Protein AF-A0A2W4Z6C9-F1 (afdb_monomer_lite)

pLDDT: mean 76.05, std 24.14, range [38.03, 98.81]

Secondary structure (DSSP, 8-state):
-------------------------------------TTSS-----S-----HHHHT--EEES-TT-SEEEEEEE-TT-HHHHHIIIIIHHHHIIIIITTTSEEEEEEE---S--

Organism: NCBI:txid349221

Foldseek 3Di:
DDDDDDDDDDPPPPDDDPDDDDPPPDDPDDDDDPPPPVVPPPPPPPDPDDDPPVVVPDWDKAADPPAPAEAEDEDAPPDPVVVCCVPPPVVVCCVVARVVRNYMYTYDYDHPDDD

Sequence (115 aa):
MFLKKSDGVPADVASVPSGTSFDEGTVPAQAPATEQDPATQPYEQSGPVTIDIEKAFSPRTIGNADAPIKIIEYASMTCGHCAHFHNDVLPALKEKYVDTGKVFIEFREFPLNDP

InterPro domains:
  IPR012336 Thioredoxin-like fold [PF13462] (59-114)
  IPR036249 Thioredoxin-like superfamil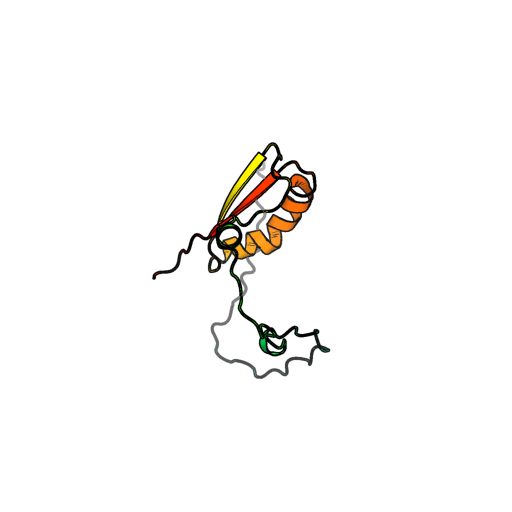y [SSF52833] (58-113)

Structure (mmCIF, N/CA/C/O backbone):
data_AF-A0A2W4Z6C9-F1
#
_entry.id   AF-A0A2W4Z6C9-F1
#
loop_
_atom_site.group_PDB
_atom_site.id
_atom_site.type_symbol
_atom_site.label_atom_id
_atom_site.label_alt_id
_atom_site.label_comp_id
_atom_site.label_asym_id
_atom_site.label_entity_id
_atom_site.label_seq_id
_atom_site.pdbx_PDB_ins_code
_atom_site.Cartn_x
_atom_site.Cartn_y
_atom_site.Cartn_z
_atom_site.occupancy
_atom_site.B_iso_or_equiv
_atom_site.auth_seq_id
_atom_site.auth_comp_id
_atom_site.auth_asym_id
_atom_site.auth_atom_id
_atom_site.pdbx_PDB_model_num
ATOM 1 N N . MET A 1 1 ? 26.337 -37.949 28.497 1.00 42.12 1 MET A N 1
ATOM 2 C CA . MET A 1 1 ? 25.671 -39.138 27.932 1.00 42.12 1 MET A CA 1
ATOM 3 C C . MET A 1 1 ? 24.489 -38.624 27.108 1.00 42.12 1 MET A C 1
ATOM 5 O O . MET A 1 1 ? 23.524 -38.182 27.707 1.00 42.12 1 MET A O 1
ATOM 9 N N . PHE A 1 2 ? 24.674 -38.565 25.775 1.00 49.44 2 PHE A N 1
ATOM 10 C CA . PHE A 1 2 ? 23.695 -38.343 24.677 1.00 49.44 2 PHE A CA 1
ATOM 11 C C . PHE A 1 2 ? 22.851 -37.040 24.733 1.00 49.44 2 PHE A C 1
ATOM 13 O O . PHE A 1 2 ? 21.878 -36.981 25.466 1.00 49.44 2 PHE A O 1
ATOM 20 N N . LEU A 1 3 ? 23.158 -35.911 24.068 1.00 46.78 3 LEU A N 1
ATOM 21 C CA . LEU A 1 3 ? 23.387 -35.633 22.629 1.00 46.78 3 LEU A CA 1
ATOM 22 C C . LEU A 1 3 ? 22.367 -36.300 21.673 1.00 46.78 3 LEU A C 1
ATOM 24 O O . LEU A 1 3 ? 22.685 -37.292 21.026 1.00 46.78 3 LEU A O 1
ATOM 28 N N . LYS A 1 4 ? 21.165 -35.716 21.561 1.00 46.47 4 LYS A N 1
ATOM 29 C CA . LYS A 1 4 ? 20.266 -35.786 20.382 1.00 46.47 4 LYS A CA 1
ATOM 30 C C . LYS A 1 4 ? 20.597 -34.544 19.530 1.00 46.47 4 LYS A C 1
ATOM 32 O O . LYS A 1 4 ? 20.295 -33.448 19.984 1.00 46.47 4 LYS A O 1
ATOM 37 N N . LYS A 1 5 ? 21.412 -34.554 18.462 1.00 45.44 5 LYS A N 1
ATOM 38 C CA . LYS A 1 5 ? 21.258 -35.207 17.140 1.00 45.44 5 LYS A CA 1
ATOM 39 C C . LYS A 1 5 ? 19.817 -35.011 16.651 1.00 45.44 5 LYS A C 1
ATOM 41 O O . LYS A 1 5 ? 18.933 -35.656 17.188 1.00 45.44 5 LYS A O 1
ATOM 46 N N . SER A 1 6 ? 19.479 -33.899 15.991 1.00 51.56 6 SER A N 1
ATOM 47 C CA . SER A 1 6 ? 19.805 -33.506 14.606 1.00 51.56 6 SER A CA 1
ATOM 48 C C . SER A 1 6 ? 19.391 -34.575 13.591 1.00 51.56 6 SER A C 1
ATOM 50 O O . SER A 1 6 ? 20.239 -35.195 12.952 1.00 51.56 6 SER A O 1
ATOM 52 N N . ASP A 1 7 ? 18.083 -34.754 13.461 1.00 52.62 7 ASP A N 1
ATOM 53 C CA . ASP A 1 7 ? 17.442 -35.408 12.323 1.00 52.62 7 ASP A CA 1
ATOM 54 C C . ASP A 1 7 ? 16.796 -34.249 11.540 1.00 52.62 7 ASP A C 1
ATOM 56 O O . ASP A 1 7 ? 15.839 -33.637 11.996 1.00 52.62 7 ASP A O 1
ATOM 60 N N . GLY A 1 8 ? 17.428 -33.694 10.510 1.00 38.53 8 GLY A N 1
ATOM 61 C CA . GLY A 1 8 ? 17.722 -34.403 9.274 1.00 38.53 8 GLY A CA 1
ATOM 62 C C . GLY A 1 8 ? 16.586 -34.094 8.304 1.00 38.53 8 GLY A C 1
ATOM 63 O O . GLY A 1 8 ? 15.673 -34.895 8.152 1.00 38.53 8 GLY A O 1
ATOM 64 N N . VAL A 1 9 ? 16.617 -32.893 7.712 1.00 40.56 9 VAL A N 1
ATOM 65 C CA . VAL A 1 9 ? 15.776 -32.531 6.561 1.00 40.56 9 VAL A CA 1
ATOM 66 C C . VAL A 1 9 ? 16.082 -33.556 5.465 1.00 40.56 9 VAL A C 1
ATOM 68 O O . VAL A 1 9 ? 17.255 -33.654 5.089 1.00 40.56 9 VAL A O 1
ATOM 71 N N . PRO A 1 10 ? 15.113 -34.353 4.981 1.00 43.78 10 PRO A N 1
ATOM 72 C CA . PRO A 1 10 ? 15.394 -35.283 3.903 1.00 43.78 10 PRO A CA 1
ATOM 73 C C . PRO A 1 10 ? 15.777 -34.491 2.651 1.00 43.78 10 PRO A C 1
ATOM 75 O O . PRO A 1 10 ? 15.016 -33.676 2.126 1.00 43.78 10 PRO A O 1
ATOM 78 N N . ALA A 1 11 ? 17.025 -34.699 2.241 1.00 48.25 11 ALA A N 1
ATOM 79 C CA . ALA A 1 11 ? 17.597 -34.230 0.999 1.00 48.25 11 ALA A CA 1
ATOM 80 C C . ALA A 1 11 ? 17.047 -35.087 -0.144 1.00 48.25 11 ALA A C 1
ATOM 82 O O . ALA A 1 11 ? 17.713 -36.001 -0.609 1.00 48.25 11 ALA A O 1
ATOM 83 N N . ASP A 1 12 ? 15.845 -34.758 -0.601 1.00 43.53 12 ASP A N 1
ATOM 84 C CA . ASP A 1 12 ? 15.275 -35.287 -1.841 1.00 43.53 12 ASP A CA 1
ATOM 85 C C . ASP A 1 12 ? 15.048 -34.131 -2.825 1.00 43.53 12 ASP A C 1
ATOM 87 O O . ASP A 1 12 ? 13.971 -33.895 -3.364 1.00 43.53 12 ASP A O 1
ATOM 91 N N . VAL A 1 13 ? 16.135 -33.394 -3.067 1.00 48.69 13 VAL A N 1
ATOM 92 C CA . VAL A 1 13 ? 16.377 -32.643 -4.304 1.00 48.69 13 VAL A CA 1
ATOM 93 C C . VAL A 1 13 ? 16.693 -33.676 -5.389 1.00 48.69 13 VAL A C 1
ATOM 95 O O . VAL A 1 13 ? 17.834 -33.914 -5.783 1.00 48.69 13 VAL A O 1
ATOM 98 N N . ALA A 1 14 ? 15.649 -34.366 -5.834 1.00 40.78 14 ALA A N 1
ATOM 99 C CA . ALA A 1 14 ? 15.710 -35.219 -7.003 1.00 40.78 14 ALA A CA 1
ATOM 100 C C . ALA A 1 14 ? 15.627 -34.331 -8.254 1.00 40.78 14 ALA A C 1
ATOM 102 O O . ALA A 1 14 ? 14.553 -33.900 -8.653 1.00 40.78 14 ALA A O 1
ATOM 103 N N . SER A 1 15 ? 16.794 -34.052 -8.843 1.00 41.50 15 SER A N 1
ATOM 104 C CA . SER A 1 15 ? 17.004 -33.984 -10.296 1.00 41.50 15 SER A CA 1
ATOM 105 C C . SER A 1 15 ? 15.916 -33.258 -11.108 1.00 41.50 15 SER A C 1
ATOM 107 O O . SER A 1 15 ? 15.015 -33.896 -11.653 1.00 41.50 15 SER A O 1
ATOM 109 N N . VAL A 1 16 ? 16.064 -31.946 -11.306 1.00 39.09 16 VAL A N 1
ATOM 110 C CA . VAL A 1 16 ? 15.410 -31.260 -12.433 1.00 39.09 16 VAL A CA 1
ATOM 111 C C . VAL A 1 16 ? 16.206 -31.604 -13.700 1.00 39.09 16 VAL A C 1
ATOM 113 O O . VAL A 1 16 ? 17.373 -31.211 -13.786 1.00 39.09 16 VAL A O 1
ATOM 116 N N . PRO A 1 17 ? 15.653 -32.350 -14.674 1.00 39.97 17 PRO A N 1
ATOM 117 C CA . PRO A 1 17 ? 16.357 -32.587 -15.921 1.00 39.97 17 PRO A CA 1
ATOM 118 C C . PRO A 1 17 ? 16.375 -31.291 -16.738 1.00 39.97 17 PRO A C 1
ATOM 120 O O . PRO A 1 17 ? 15.343 -30.798 -17.186 1.00 39.97 17 PRO A O 1
ATOM 123 N N . SER A 1 18 ? 17.572 -30.750 -16.960 1.00 47.78 18 SER A N 1
ATOM 124 C CA . SER A 1 18 ? 17.826 -29.819 -18.058 1.00 47.78 18 SER A CA 1
ATOM 125 C C . SER A 1 18 ? 17.658 -30.590 -19.366 1.00 47.78 18 SER A C 1
ATOM 127 O O . SER A 1 18 ? 18.561 -31.308 -19.792 1.00 47.78 18 SER A O 1
ATOM 129 N N . GLY A 1 19 ? 16.477 -30.494 -19.970 1.00 38.03 19 GLY A N 1
ATOM 130 C CA . GLY A 1 19 ? 16.133 -31.223 -21.183 1.00 38.03 19 GLY A CA 1
ATOM 131 C C . GLY A 1 19 ? 14.929 -30.603 -21.877 1.00 38.03 19 GLY A C 1
ATOM 132 O O . GLY A 1 19 ? 13.817 -30.621 -21.370 1.00 38.03 19 GLY A O 1
ATOM 133 N N . THR A 1 20 ? 15.196 -30.040 -23.045 1.00 45.84 20 THR A N 1
ATOM 134 C CA . THR A 1 20 ? 14.269 -29.468 -24.020 1.00 45.84 20 THR A CA 1
ATOM 135 C C . THR A 1 20 ? 13.087 -30.381 -24.354 1.00 45.84 20 THR A C 1
ATOM 137 O O . THR A 1 20 ? 13.294 -31.494 -24.830 1.00 45.84 20 THR A O 1
ATOM 140 N N . SER A 1 21 ? 11.862 -29.885 -24.198 1.00 41.31 21 SER A N 1
ATOM 141 C CA . SER A 1 21 ? 10.755 -30.004 -25.165 1.00 41.31 21 SER A CA 1
ATOM 142 C C . SER A 1 21 ? 9.500 -29.393 -24.542 1.00 41.31 21 SER A C 1
ATOM 144 O O . SER A 1 21 ? 9.069 -29.789 -23.464 1.00 41.31 21 SER A O 1
ATOM 146 N N . PHE A 1 22 ? 8.933 -28.386 -25.205 1.00 42.25 22 PHE A N 1
ATOM 147 C CA . PHE A 1 22 ? 7.540 -28.025 -24.984 1.00 42.25 22 PHE A CA 1
ATOM 148 C C . PHE A 1 22 ? 6.718 -29.167 -25.581 1.00 42.25 22 PHE A C 1
ATOM 150 O O . PHE A 1 22 ? 6.601 -29.278 -26.798 1.00 42.25 22 PHE A O 1
ATOM 157 N N . ASP A 1 23 ? 6.255 -30.068 -24.722 1.00 46.25 23 ASP A N 1
ATOM 158 C CA . ASP A 1 23 ? 5.228 -31.038 -25.071 1.00 46.25 23 ASP A CA 1
ATOM 159 C C . ASP A 1 23 ? 3.956 -30.247 -25.409 1.00 46.25 23 ASP A C 1
ATOM 161 O O . ASP A 1 23 ? 3.411 -29.545 -24.554 1.00 46.25 23 ASP A O 1
ATOM 165 N N . GLU A 1 24 ? 3.504 -30.327 -26.664 1.00 50.09 24 GLU A N 1
ATOM 166 C CA . GLU A 1 24 ? 2.168 -29.911 -27.122 1.00 50.09 24 GLU A CA 1
ATOM 167 C C . GLU A 1 24 ? 1.100 -30.859 -26.530 1.00 50.09 24 GLU A C 1
ATOM 169 O O . GLU A 1 24 ? 0.277 -31.466 -27.217 1.00 50.09 24 GLU A O 1
ATOM 174 N N . GLY A 1 25 ? 1.136 -31.016 -25.209 1.00 40.59 25 GLY A N 1
ATOM 175 C CA . GLY A 1 25 ? 0.147 -31.714 -24.421 1.00 40.59 25 GLY A CA 1
ATOM 176 C C . GLY A 1 25 ? -1.124 -30.881 -24.392 1.00 40.59 25 GLY A C 1
ATOM 177 O O . GLY A 1 25 ? -1.138 -29.748 -23.915 1.00 40.59 25 GLY A O 1
ATOM 178 N N . THR A 1 26 ? -2.195 -31.457 -24.934 1.00 48.69 26 THR A N 1
ATOM 179 C CA . THR A 1 26 ? -3.548 -30.897 -24.965 1.00 48.69 26 THR A CA 1
ATOM 180 C C . THR A 1 26 ? -3.925 -30.310 -23.605 1.00 48.69 26 THR A C 1
ATOM 182 O O . THR A 1 26 ? -4.190 -31.038 -22.648 1.00 48.69 26 THR A O 1
ATOM 185 N N . VAL A 1 27 ? -3.969 -28.978 -23.537 1.00 46.91 27 VAL A N 1
ATOM 186 C CA . VAL A 1 27 ? -4.515 -28.248 -22.394 1.00 46.91 27 VAL A CA 1
ATOM 187 C C . VAL A 1 27 ? -5.999 -28.621 -22.299 1.00 46.91 27 VAL A C 1
ATOM 189 O O . VAL A 1 27 ? -6.730 -28.419 -23.274 1.00 46.91 27 VAL A O 1
ATOM 192 N N . PRO A 1 28 ? -6.477 -29.200 -21.182 1.00 44.38 28 PRO A N 1
ATOM 193 C CA . PRO A 1 28 ? -7.893 -29.486 -21.026 1.00 44.38 28 PRO A CA 1
ATOM 194 C C . PRO A 1 28 ? -8.660 -28.167 -21.109 1.00 44.38 28 PRO A C 1
ATOM 196 O O . PRO A 1 28 ? -8.344 -27.217 -20.392 1.00 44.38 28 PRO A O 1
ATOM 199 N N . ALA 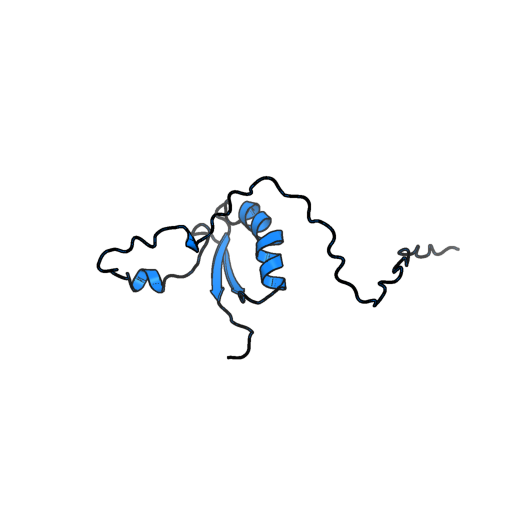A 1 29 ? -9.651 -28.120 -22.002 1.00 52.81 29 ALA A N 1
ATOM 200 C CA . ALA A 1 29 ? -10.541 -26.982 -22.166 1.00 52.81 29 ALA A CA 1
ATOM 201 C C . ALA A 1 29 ? -11.203 -26.669 -20.819 1.00 52.81 29 ALA A C 1
ATOM 203 O O . ALA A 1 29 ? -12.106 -27.373 -20.362 1.00 52.81 29 ALA A O 1
ATOM 204 N N . GLN A 1 30 ? -10.709 -25.625 -20.164 1.00 44.53 30 GLN A N 1
ATOM 205 C CA . GLN A 1 30 ? -11.356 -25.045 -19.005 1.00 44.53 30 GLN A CA 1
ATOM 206 C C . GLN A 1 30 ? -12.694 -24.475 -19.484 1.00 44.53 30 GLN A C 1
ATOM 208 O O . GLN A 1 30 ? -12.757 -23.763 -20.488 1.00 44.53 30 GLN A O 1
ATOM 213 N N . ALA A 1 31 ? -13.777 -24.849 -18.795 1.00 50.62 31 ALA A N 1
ATOM 214 C CA . ALA A 1 31 ? -15.083 -24.217 -18.955 1.00 50.62 31 ALA A CA 1
ATOM 215 C C . ALA A 1 31 ? -14.909 -22.694 -18.850 1.00 50.62 31 ALA A C 1
ATOM 217 O O . ALA A 1 31 ? -14.055 -22.263 -18.072 1.00 50.62 31 ALA A O 1
ATOM 218 N N . PRO A 1 32 ? -15.661 -21.888 -19.623 1.00 39.22 32 PRO A N 1
ATOM 219 C CA . PRO A 1 32 ? -15.322 -20.493 -19.838 1.00 39.22 32 PRO A CA 1
ATOM 220 C C . PRO A 1 32 ? -15.300 -19.772 -18.495 1.00 39.22 32 PRO A C 1
ATOM 222 O O . PRO A 1 32 ? -16.340 -19.521 -17.884 1.00 39.22 32 PRO A O 1
ATOM 225 N N . ALA A 1 33 ? -14.094 -19.442 -18.038 1.00 44.03 33 ALA A N 1
ATOM 226 C CA . ALA A 1 33 ? -13.922 -18.299 -17.178 1.00 44.03 33 ALA A CA 1
ATOM 227 C C . ALA A 1 33 ? -14.536 -17.134 -17.953 1.00 44.03 33 ALA A C 1
ATOM 229 O O . ALA A 1 33 ? -14.251 -16.964 -19.139 1.00 44.03 33 ALA A O 1
ATOM 230 N N . THR A 1 34 ? -15.447 -16.389 -17.334 1.00 40.28 34 THR A N 1
ATOM 231 C CA . THR A 1 34 ? -15.881 -15.097 -17.862 1.00 40.28 34 THR A CA 1
ATOM 232 C C . THR A 1 34 ? -14.640 -14.220 -17.971 1.00 40.28 34 THR A C 1
ATOM 234 O O . THR A 1 34 ? -14.224 -13.576 -17.012 1.00 40.28 34 THR A O 1
ATOM 237 N N . GLU A 1 35 ? -14.009 -14.286 -19.134 1.00 49.91 35 GLU A N 1
ATOM 238 C CA . GLU A 1 35 ? -12.871 -13.493 -19.536 1.00 49.91 35 GLU A CA 1
ATOM 239 C C . GLU A 1 35 ? -13.415 -12.089 -19.759 1.00 49.91 35 GLU A C 1
ATOM 241 O O . GLU A 1 35 ? -14.021 -11.778 -20.784 1.00 49.91 35 GLU A O 1
ATOM 246 N N . GLN A 1 36 ? -13.306 -11.251 -18.730 1.00 42.22 36 GLN A N 1
ATOM 247 C CA . GLN A 1 36 ? -13.481 -9.818 -18.899 1.00 42.22 36 GLN A CA 1
ATOM 248 C C . GLN A 1 36 ? -12.252 -9.313 -19.645 1.00 42.22 36 GLN A C 1
ATOM 250 O O . GLN A 1 36 ? -11.313 -8.798 -19.047 1.00 42.22 36 GLN A O 1
ATOM 255 N N . ASP A 1 37 ? -12.259 -9.526 -20.956 1.00 46.03 37 ASP A N 1
ATOM 256 C CA . ASP A 1 37 ? -11.313 -8.926 -21.875 1.00 46.03 37 ASP A CA 1
ATOM 257 C C . ASP A 1 37 ? -11.552 -7.405 -21.868 1.00 46.03 37 ASP A C 1
ATOM 259 O O . ASP A 1 37 ? -12.610 -6.948 -22.325 1.00 46.03 37 ASP A O 1
ATOM 263 N N . PRO A 1 38 ? -10.616 -6.586 -21.354 1.00 48.81 38 PRO A N 1
ATOM 264 C CA . PRO A 1 38 ? -10.756 -5.135 -21.397 1.00 48.81 38 PRO A CA 1
ATOM 265 C C . PRO A 1 38 ? -10.857 -4.592 -22.835 1.00 48.81 38 PRO A C 1
ATOM 267 O O . PRO A 1 38 ? -11.274 -3.450 -23.005 1.00 48.81 38 PRO A O 1
ATOM 270 N N . ALA A 1 39 ? -10.543 -5.388 -23.866 1.00 56.09 39 ALA A N 1
ATOM 271 C CA . ALA A 1 39 ? -10.709 -5.029 -25.272 1.00 56.09 39 ALA A CA 1
ATOM 272 C C . ALA A 1 39 ? -12.138 -5.228 -25.823 1.00 56.09 39 ALA A C 1
ATOM 274 O O . ALA A 1 39 ? -12.428 -4.737 -26.914 1.00 56.09 39 ALA A O 1
ATOM 275 N N . THR A 1 40 ? -13.054 -5.886 -25.095 1.00 52.41 40 THR A N 1
ATOM 276 C CA . THR A 1 40 ? -14.469 -6.033 -25.514 1.00 52.41 40 THR A CA 1
ATOM 277 C C . THR A 1 40 ? -15.431 -5.064 -24.831 1.00 52.41 40 THR A C 1
ATOM 279 O O . THR A 1 40 ? -16.605 -5.012 -25.199 1.00 52.41 40 THR A O 1
ATOM 282 N N . GLN A 1 41 ? -14.962 -4.251 -23.881 1.00 55.12 41 GLN A N 1
ATOM 283 C CA . GLN A 1 41 ? -15.738 -3.109 -23.401 1.00 55.12 41 GLN A CA 1
ATOM 284 C C . GLN A 1 41 ? -15.635 -1.991 -24.447 1.00 55.12 41 GLN A C 1
ATOM 286 O O . GLN A 1 41 ? -14.522 -1.531 -24.718 1.00 55.12 41 GLN A O 1
ATOM 291 N N . PRO A 1 42 ? -16.746 -1.513 -25.042 1.00 59.09 42 PRO A N 1
ATOM 292 C CA . PRO A 1 42 ? -16.687 -0.295 -25.829 1.00 59.09 42 PRO A CA 1
ATOM 293 C C . PRO A 1 42 ? -16.121 0.800 -24.921 1.00 59.09 42 PRO A C 1
ATOM 295 O O . PRO A 1 42 ? -16.652 1.042 -23.834 1.00 59.09 42 PRO A O 1
ATOM 298 N N . TYR A 1 43 ? -15.026 1.446 -25.328 1.00 63.34 43 TYR A N 1
ATOM 299 C CA . TYR A 1 43 ? -14.567 2.662 -24.667 1.00 63.34 43 TYR A CA 1
ATOM 300 C C . TYR A 1 43 ? -15.575 3.768 -25.013 1.00 63.34 43 TYR A C 1
ATOM 302 O O . TYR A 1 43 ? -15.352 4.630 -25.855 1.00 63.34 43 TYR A O 1
ATOM 310 N N . GLU A 1 44 ? -16.751 3.717 -24.393 1.00 62.72 44 GLU A N 1
ATOM 311 C CA . GLU A 1 44 ? -17.813 4.709 -24.543 1.00 62.72 44 GLU A CA 1
ATOM 312 C C . GLU A 1 44 ? -17.439 5.984 -23.788 1.00 62.72 44 GLU A C 1
ATOM 314 O O . GLU A 1 44 ? -18.112 6.416 -22.860 1.00 62.72 44 GLU A O 1
ATOM 319 N N . GLN A 1 45 ? -16.326 6.605 -24.157 1.00 61.78 45 GLN A N 1
ATOM 320 C CA . GLN A 1 45 ? -16.079 7.997 -23.815 1.00 61.78 45 GLN A CA 1
ATOM 321 C C . GLN A 1 45 ? -16.368 8.831 -25.061 1.00 61.78 45 GLN A C 1
ATOM 323 O O . GLN A 1 45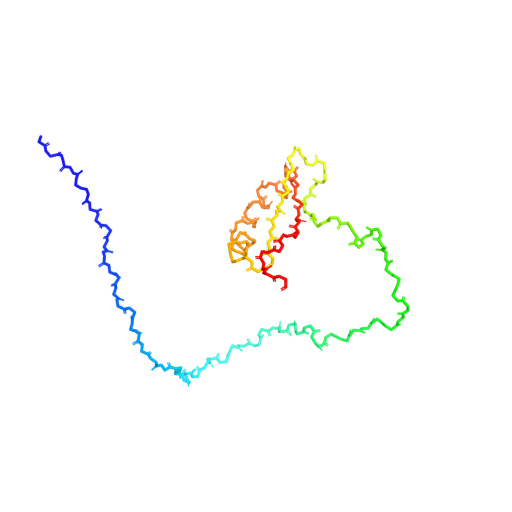 ? -15.489 9.453 -25.650 1.00 61.78 45 GLN A O 1
ATOM 328 N N . SER A 1 46 ? -17.627 8.804 -25.507 1.00 67.31 46 SER A N 1
ATOM 329 C CA . SER A 1 46 ? -18.122 9.673 -26.574 1.00 67.31 46 SER A CA 1
ATOM 330 C C . SER A 1 46 ? -18.573 11.004 -25.967 1.00 67.31 46 SER A C 1
ATOM 332 O O . SER A 1 46 ? -19.762 11.264 -25.786 1.00 67.31 46 SER A O 1
ATOM 334 N N . GLY A 1 47 ? -17.603 11.834 -25.594 1.00 74.75 47 GLY A N 1
ATOM 335 C CA . GLY A 1 47 ? -17.829 13.164 -25.037 1.00 74.75 47 GLY A CA 1
ATOM 336 C C . GLY A 1 47 ? -16.521 13.819 -24.593 1.00 74.75 47 GLY A C 1
ATOM 337 O O . GLY A 1 47 ? -15.501 13.136 -24.491 1.00 74.75 47 GLY A O 1
ATOM 338 N N . PRO A 1 48 ? -16.505 15.140 -24.344 1.00 79.25 48 PRO A N 1
ATOM 339 C CA . PRO A 1 48 ? -15.333 15.788 -23.771 1.00 79.25 48 PRO A CA 1
ATOM 340 C C . PRO A 1 48 ? -15.031 15.176 -22.397 1.00 79.25 48 PRO A C 1
ATOM 342 O O . PRO A 1 48 ? -15.807 15.327 -21.455 1.00 79.25 48 PRO A O 1
ATOM 345 N N . VAL A 1 49 ? -13.897 14.479 -22.289 1.00 81.69 49 VAL A N 1
ATOM 346 C CA . VAL A 1 49 ? -13.406 13.942 -21.018 1.00 81.69 49 VAL A CA 1
ATOM 347 C C . VAL A 1 49 ? -12.845 15.104 -20.208 1.00 81.69 49 VAL A C 1
ATOM 349 O O . VAL A 1 49 ? -11.750 15.601 -20.470 1.00 81.69 49 VAL A O 1
ATOM 352 N N . THR A 1 50 ? -13.604 15.561 -19.217 1.00 86.31 50 THR A N 1
ATOM 353 C CA . THR A 1 50 ? -13.087 16.486 -18.209 1.00 86.31 50 THR A CA 1
ATOM 354 C C . THR A 1 50 ? -12.268 15.689 -17.201 1.00 86.31 50 THR A C 1
ATOM 356 O O . THR A 1 50 ? -12.823 14.906 -16.430 1.00 86.31 50 THR A O 1
ATOM 359 N N . ILE A 1 51 ? -10.948 15.872 -17.211 1.00 88.19 51 ILE A N 1
ATOM 360 C CA . ILE A 1 51 ? -10.071 15.310 -16.183 1.00 88.19 51 ILE A CA 1
ATOM 361 C C . ILE A 1 51 ? -10.119 16.228 -14.965 1.00 88.19 51 ILE A C 1
ATOM 363 O O . ILE A 1 51 ? -9.735 17.394 -15.041 1.00 88.19 51 ILE A O 1
ATOM 367 N N . ASP A 1 52 ? -10.569 15.687 -13.839 1.00 91.94 52 ASP A N 1
ATOM 368 C CA . ASP A 1 52 ? -10.362 16.316 -12.540 1.00 91.94 52 ASP A CA 1
ATOM 369 C C . ASP A 1 52 ? -8.883 16.160 -12.168 1.00 91.94 52 ASP A C 1
ATOM 371 O O . ASP A 1 52 ? -8.415 15.073 -11.812 1.00 91.94 52 ASP A O 1
ATOM 375 N N . ILE A 1 53 ? -8.137 17.252 -12.328 1.00 92.00 53 ILE A N 1
ATOM 376 C CA . ILE A 1 53 ? -6.696 17.286 -12.088 1.00 92.00 53 ILE A CA 1
ATOM 377 C C . ILE A 1 53 ? -6.383 16.987 -10.617 1.00 92.00 53 ILE A C 1
ATOM 379 O O . ILE A 1 53 ? -5.449 16.240 -10.339 1.00 92.00 53 ILE A O 1
ATOM 383 N N . GLU A 1 54 ? -7.176 17.487 -9.669 1.00 92.25 54 GLU A N 1
ATOM 384 C CA . GLU A 1 54 ? -6.944 17.265 -8.235 1.00 92.25 54 GLU A CA 1
ATOM 385 C C . GLU A 1 54 ? -7.121 15.786 -7.874 1.00 92.25 54 GLU A C 1
ATOM 387 O O . GLU A 1 54 ? -6.303 15.185 -7.167 1.00 92.25 54 GLU A O 1
ATOM 392 N N . LYS A 1 55 ? -8.151 15.153 -8.442 1.00 90.81 55 LYS A N 1
ATOM 393 C CA . LYS A 1 55 ? -8.383 13.718 -8.278 1.00 90.81 55 LYS A CA 1
ATOM 394 C C . LYS A 1 55 ? -7.304 12.871 -8.950 1.00 90.81 55 LYS A C 1
ATOM 396 O O . LYS A 1 55 ? -6.942 11.821 -8.420 1.00 90.81 55 LYS A O 1
ATOM 401 N N . ALA A 1 56 ? -6.777 13.302 -10.096 1.00 90.81 56 ALA A N 1
ATOM 402 C CA .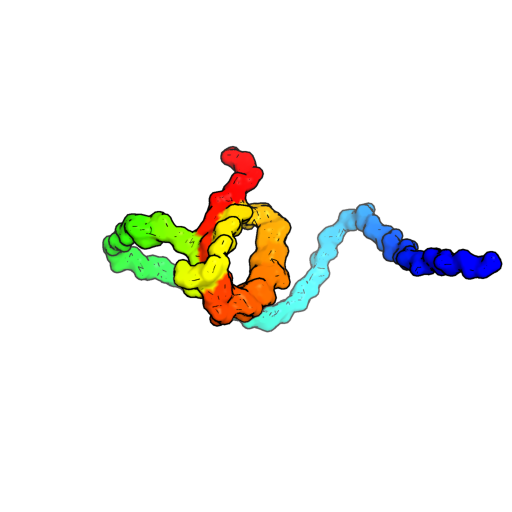 ALA A 1 56 ? -5.730 12.573 -10.812 1.00 90.81 56 ALA A CA 1
ATOM 403 C C . ALA A 1 56 ? -4.431 12.455 -9.995 1.00 90.81 56 ALA A C 1
ATOM 405 O O . ALA A 1 56 ? -3.772 11.417 -10.047 1.00 90.81 56 ALA A O 1
ATOM 406 N N . PHE A 1 57 ? -4.105 13.481 -9.204 1.00 90.88 57 PHE A N 1
ATOM 407 C CA . PHE A 1 57 ? -2.933 13.503 -8.322 1.00 90.88 57 PHE A CA 1
ATOM 408 C C . PHE A 1 57 ? -3.216 13.017 -6.894 1.00 90.88 57 PHE A C 1
ATOM 410 O O . PHE A 1 57 ? -2.323 13.043 -6.046 1.00 90.88 57 PHE A O 1
ATOM 417 N N . SER A 1 58 ? -4.438 12.566 -6.606 1.00 94.25 58 SER A N 1
ATOM 418 C CA . SER A 1 58 ? -4.777 12.059 -5.279 1.00 94.25 58 SER A CA 1
ATOM 419 C C . SER A 1 58 ? -4.036 10.746 -4.974 1.00 94.25 58 SER A C 1
ATOM 421 O O . SER A 1 58 ? -3.906 9.889 -5.857 1.00 94.25 58 SER A O 1
ATOM 423 N N . PRO A 1 59 ? -3.566 10.554 -3.728 1.00 95.19 59 PRO A N 1
ATOM 424 C CA . PRO A 1 59 ? -2.831 9.358 -3.338 1.00 95.19 59 PRO A CA 1
ATOM 425 C C . PRO A 1 59 ? -3.704 8.104 -3.450 1.00 95.19 59 PRO A C 1
ATOM 427 O O . PRO A 1 59 ? -4.929 8.150 -3.310 1.00 95.19 59 PRO A O 1
ATOM 430 N N . ARG A 1 60 ? -3.066 6.953 -3.680 1.00 96.44 60 ARG A N 1
ATOM 431 C CA . ARG A 1 60 ? -3.745 5.653 -3.705 1.00 96.44 60 ARG A CA 1
ATOM 432 C C . ARG A 1 60 ? -3.776 5.096 -2.294 1.00 96.44 60 ARG A C 1
ATOM 434 O O . ARG A 1 60 ? -2.729 4.809 -1.732 1.00 96.44 60 ARG A O 1
ATOM 441 N N . THR A 1 61 ? -4.958 5.000 -1.700 1.00 97.81 61 THR A N 1
ATOM 442 C CA . THR A 1 61 ? -5.091 4.721 -0.267 1.00 97.81 61 THR A CA 1
ATOM 443 C C . THR A 1 61 ? -6.182 3.697 0.019 1.00 97.81 61 THR A C 1
ATOM 445 O O . THR A 1 61 ? -7.125 3.541 -0.758 1.00 97.81 61 THR A O 1
ATOM 448 N N . ILE A 1 62 ? -6.053 3.001 1.150 1.00 98.25 62 ILE A N 1
ATOM 449 C CA . ILE A 1 62 ? -7.074 2.116 1.721 1.00 98.25 62 ILE A CA 1
ATOM 450 C C . ILE A 1 62 ? -7.160 2.307 3.243 1.00 98.25 62 ILE A C 1
ATOM 452 O O . ILE A 1 62 ? -6.158 2.576 3.911 1.00 98.25 62 ILE A O 1
ATOM 456 N N . GLY A 1 63 ? -8.358 2.128 3.803 1.00 98.00 63 GLY A N 1
ATOM 457 C CA . GLY A 1 63 ? -8.623 2.255 5.240 1.00 98.00 63 GLY A CA 1
ATOM 458 C C . GLY A 1 63 ? -9.149 3.625 5.671 1.00 98.00 63 GLY A C 1
ATOM 459 O O . GLY A 1 63 ? -9.392 4.512 4.855 1.00 98.00 63 GLY A O 1
ATOM 460 N N . ASN A 1 64 ? -9.347 3.785 6.980 1.00 98.12 64 ASN A N 1
ATOM 461 C CA . ASN A 1 64 ? -9.818 5.037 7.574 1.00 98.12 64 ASN A CA 1
ATOM 462 C C . ASN A 1 64 ? -8.685 6.081 7.598 1.00 98.12 64 ASN A C 1
ATOM 464 O O . ASN A 1 64 ? -7.645 5.825 8.193 1.00 98.12 64 ASN A O 1
ATOM 468 N N . ALA A 1 65 ? -8.885 7.265 7.010 1.00 97.56 65 ALA A N 1
ATOM 469 C CA . ALA A 1 65 ? -7.889 8.345 6.989 1.00 97.56 65 ALA A CA 1
ATOM 470 C C . ALA A 1 65 ? -7.472 8.849 8.390 1.00 97.56 65 ALA A C 1
ATOM 472 O O . ALA A 1 65 ? -6.350 9.351 8.556 1.00 97.56 65 ALA A O 1
ATOM 473 N N . ASP A 1 66 ? -8.348 8.658 9.381 1.00 97.81 66 ASP A N 1
ATOM 474 C CA . ASP A 1 66 ? -8.147 8.995 10.793 1.00 97.81 66 ASP A CA 1
ATOM 475 C C . ASP A 1 66 ? -7.595 7.820 11.618 1.00 97.81 66 ASP A C 1
ATOM 477 O O . ASP A 1 66 ? -7.500 7.906 12.844 1.00 97.81 66 ASP A O 1
ATOM 481 N N . ALA A 1 67 ? -7.234 6.704 10.972 1.00 98.50 67 ALA A N 1
ATOM 482 C CA . ALA A 1 67 ? -6.621 5.578 11.660 1.00 98.50 67 ALA A CA 1
ATOM 483 C C . ALA A 1 67 ? -5.354 6.029 12.413 1.00 98.50 67 ALA A C 1
ATOM 485 O O . ALA A 1 67 ? -4.543 6.793 11.874 1.00 98.50 67 ALA A O 1
ATOM 486 N N . PRO A 1 68 ? -5.136 5.532 13.643 1.00 98.38 68 PRO A N 1
ATOM 487 C CA . PRO A 1 68 ? -4.024 5.973 14.482 1.00 98.38 68 PRO A CA 1
ATOM 488 C C . PRO A 1 68 ? -2.650 5.586 13.917 1.00 98.38 68 PRO A C 1
ATOM 490 O O . PRO A 1 68 ? -1.643 6.173 14.306 1.00 98.38 68 PRO A O 1
ATOM 493 N N . ILE A 1 69 ? -2.592 4.597 13.020 1.00 98.44 69 ILE A N 1
ATOM 494 C CA . ILE A 1 69 ? -1.360 4.120 12.390 1.00 98.44 69 ILE A CA 1
ATOM 495 C C . ILE A 1 69 ? -1.463 4.327 10.879 1.00 98.44 69 ILE A C 1
ATOM 497 O O . ILE A 1 69 ? -2.453 3.936 10.261 1.00 98.44 69 ILE A O 1
ATOM 501 N N . LYS A 1 70 ? -0.410 4.893 10.279 1.00 98.38 70 LYS A N 1
ATOM 502 C CA . LYS A 1 70 ? -0.289 5.092 8.829 1.00 98.38 70 LYS A CA 1
ATOM 503 C C . LYS A 1 70 ? 0.917 4.333 8.289 1.00 98.38 70 LYS A C 1
ATOM 505 O O . LYS A 1 70 ? 2.018 4.478 8.816 1.00 98.38 70 LYS A O 1
ATOM 510 N N . ILE A 1 71 ? 0.702 3.543 7.244 1.00 98.44 71 ILE A N 1
ATOM 511 C CA . ILE A 1 71 ? 1.741 2.834 6.497 1.00 98.44 71 ILE A CA 1
ATOM 512 C C . ILE A 1 71 ? 1.823 3.471 5.114 1.00 98.44 71 ILE A C 1
ATOM 514 O O . ILE A 1 71 ? 0.805 3.628 4.446 1.00 98.44 71 ILE A O 1
ATOM 518 N N . ILE A 1 72 ? 3.029 3.832 4.690 1.00 98.38 72 ILE A N 1
ATOM 519 C CA . ILE A 1 72 ? 3.289 4.258 3.316 1.00 98.38 72 ILE A CA 1
ATOM 520 C C . ILE A 1 72 ? 4.095 3.144 2.660 1.00 98.38 72 ILE A C 1
ATOM 522 O O . ILE A 1 72 ? 5.225 2.872 3.066 1.00 98.38 72 ILE A O 1
ATOM 526 N N . GLU A 1 73 ? 3.494 2.489 1.681 1.00 98.00 73 GLU A N 1
ATOM 527 C CA . GLU A 1 73 ? 4.118 1.440 0.893 1.00 98.00 73 GLU A CA 1
ATOM 528 C C . GLU A 1 73 ? 4.748 2.047 -0.358 1.00 98.00 73 GLU A C 1
ATOM 530 O O . GLU A 1 73 ? 4.063 2.667 -1.167 1.00 98.00 73 GLU A O 1
ATOM 535 N N . TYR A 1 74 ? 6.054 1.845 -0.516 1.00 97.81 74 TYR A N 1
ATOM 536 C CA . TYR A 1 74 ? 6.763 2.108 -1.762 1.00 97.81 74 TYR A CA 1
ATOM 537 C C . TYR A 1 74 ? 6.989 0.780 -2.468 1.00 97.81 74 TYR A C 1
ATOM 539 O O . TYR A 1 74 ? 7.722 -0.069 -1.958 1.00 97.81 74 TYR A O 1
ATOM 547 N N . ALA A 1 75 ? 6.363 0.601 -3.623 1.00 97.00 75 ALA A N 1
ATOM 548 C CA . ALA A 1 75 ? 6.412 -0.653 -4.359 1.00 97.00 75 ALA A CA 1
ATOM 549 C C . ALA A 1 75 ? 6.480 -0.402 -5.865 1.00 97.00 75 ALA A C 1
ATOM 551 O O . ALA A 1 75 ? 6.016 0.622 -6.361 1.00 97.00 75 ALA A O 1
ATOM 552 N N . SER A 1 76 ? 7.071 -1.360 -6.579 1.00 96.62 76 SER A N 1
ATOM 553 C CA . SER A 1 76 ? 7.122 -1.354 -8.039 1.00 96.62 76 SER A CA 1
ATOM 554 C C . SER A 1 76 ? 6.116 -2.341 -8.609 1.00 96.62 76 SER A C 1
ATOM 556 O O . SER A 1 76 ? 6.068 -3.489 -8.161 1.00 96.62 76 SER A O 1
ATOM 558 N N . MET A 1 77 ? 5.393 -1.958 -9.660 1.00 94.75 77 MET A N 1
ATOM 559 C CA . MET A 1 77 ? 4.502 -2.887 -10.377 1.00 94.75 77 MET A CA 1
ATOM 560 C C . MET A 1 77 ? 5.233 -4.051 -11.058 1.00 94.75 77 MET A C 1
ATOM 562 O O . MET A 1 77 ? 4.611 -5.054 -11.394 1.00 94.75 77 MET A O 1
ATOM 566 N N . THR A 1 78 ? 6.551 -3.953 -11.236 1.00 95.69 78 THR A N 1
ATOM 567 C CA . THR A 1 78 ? 7.380 -5.013 -11.833 1.00 95.69 78 THR A CA 1
ATOM 568 C C . THR A 1 78 ? 8.114 -5.865 -10.789 1.00 95.69 78 THR A C 1
ATOM 570 O O . THR A 1 78 ? 8.816 -6.814 -11.135 1.00 95.69 78 THR A O 1
ATOM 573 N N . CYS A 1 79 ? 7.952 -5.570 -9.496 1.00 95.62 79 CYS A N 1
ATOM 574 C CA . CYS A 1 79 ? 8.627 -6.267 -8.404 1.00 95.62 79 CYS A CA 1
ATOM 575 C C . CYS A 1 79 ? 7.860 -7.533 -7.977 1.00 95.62 79 CYS A C 1
ATOM 577 O O . CYS A 1 79 ? 6.786 -7.462 -7.381 1.00 95.62 79 CYS A O 1
ATOM 579 N N . GLY A 1 80 ? 8.451 -8.715 -8.194 1.00 97.25 80 GLY A N 1
ATOM 580 C CA . GLY A 1 80 ? 7.835 -10.000 -7.823 1.00 97.25 80 GLY A CA 1
ATOM 581 C C . GLY A 1 80 ? 7.572 -10.174 -6.318 1.00 97.25 80 GLY A C 1
ATOM 582 O O . GLY A 1 80 ? 6.543 -10.721 -5.929 1.00 97.25 80 GLY A O 1
ATOM 583 N N . HIS A 1 81 ? 8.446 -9.653 -5.449 1.00 97.56 81 HIS A N 1
ATOM 584 C CA . HIS A 1 81 ? 8.215 -9.676 -3.994 1.00 97.56 81 HIS A CA 1
ATOM 585 C C . HIS A 1 81 ? 7.043 -8.781 -3.574 1.00 97.56 81 HIS A C 1
ATOM 587 O O . HIS A 1 81 ? 6.323 -9.098 -2.629 1.00 97.56 81 HIS A O 1
ATOM 593 N N . CYS A 1 82 ? 6.844 -7.679 -4.295 1.00 97.50 82 CYS A N 1
ATOM 594 C CA . CYS A 1 82 ? 5.747 -6.752 -4.082 1.00 97.50 82 CYS A CA 1
ATOM 595 C C . CYS A 1 82 ? 4.430 -7.421 -4.505 1.00 97.50 82 CYS A C 1
ATOM 597 O O . CYS A 1 82 ? 3.462 -7.408 -3.751 1.00 97.50 82 CYS A O 1
ATOM 599 N N . ALA A 1 83 ? 4.423 -8.137 -5.635 1.00 98.12 83 ALA A N 1
ATOM 600 C CA . ALA A 1 83 ? 3.284 -8.963 -6.034 1.00 98.12 83 ALA A CA 1
ATOM 601 C C . ALA A 1 83 ? 2.927 -10.030 -4.977 1.00 98.12 83 ALA A C 1
ATOM 603 O O . ALA A 1 83 ? 1.761 -10.153 -4.608 1.00 98.12 83 ALA A O 1
ATOM 604 N N . HIS A 1 84 ? 3.917 -10.747 -4.429 1.00 98.56 84 HIS A N 1
ATOM 605 C CA . HIS A 1 84 ? 3.689 -11.696 -3.328 1.00 98.56 84 HIS A CA 1
ATOM 606 C C . HIS A 1 84 ? 3.080 -11.010 -2.094 1.00 98.56 84 HIS A C 1
ATOM 608 O O . HIS A 1 84 ? 2.128 -11.518 -1.509 1.00 98.56 84 HIS A O 1
ATOM 614 N N . PHE A 1 85 ? 3.573 -9.828 -1.704 1.00 98.44 85 PHE A N 1
ATOM 615 C CA . PHE A 1 85 ? 2.965 -9.074 -0.605 1.00 98.44 85 PHE A CA 1
ATOM 616 C C . PHE A 1 85 ? 1.486 -8.767 -0.874 1.00 98.44 85 PHE A C 1
ATOM 618 O O . PHE A 1 85 ? 0.648 -9.073 -0.028 1.00 98.44 85 PHE A O 1
ATOM 625 N N . HIS A 1 86 ? 1.151 -8.222 -2.044 1.00 98.19 86 HIS A N 1
ATOM 626 C CA . HIS A 1 86 ? -0.226 -7.857 -2.384 1.00 98.19 86 HIS A CA 1
ATOM 627 C C . HIS A 1 86 ? -1.176 -9.062 -2.472 1.00 98.19 86 HIS A C 1
ATOM 629 O O . HIS A 1 86 ? -2.342 -8.933 -2.096 1.00 98.19 86 HIS A O 1
ATOM 635 N N . ASN A 1 87 ? -0.691 -10.218 -2.931 1.00 98.31 87 ASN A N 1
ATOM 636 C CA . ASN A 1 87 ? -1.513 -11.416 -3.112 1.00 98.31 87 ASN A CA 1
ATOM 637 C C . ASN A 1 87 ? -1.671 -12.233 -1.825 1.00 98.31 87 ASN A C 1
ATOM 639 O O . ASN A 1 87 ? -2.776 -12.678 -1.521 1.00 98.31 87 ASN A O 1
ATOM 643 N N . ASP A 1 88 ? -0.594 -12.396 -1.053 1.00 98.44 88 ASP A N 1
ATOM 644 C CA . ASP A 1 88 ? -0.549 -13.393 0.022 1.00 98.44 88 ASP A CA 1
ATOM 645 C C . ASP A 1 88 ? -0.541 -12.769 1.427 1.00 98.44 88 ASP A C 1
ATOM 647 O O . ASP A 1 88 ? -1.006 -13.383 2.389 1.00 98.44 88 ASP A O 1
ATOM 651 N N . VAL A 1 89 ? -0.037 -11.538 1.577 1.00 98.38 89 VAL A N 1
ATOM 652 C CA . VAL A 1 89 ? 0.169 -10.901 2.894 1.00 98.38 89 VAL A CA 1
ATOM 653 C C . VAL A 1 89 ? -0.838 -9.782 3.158 1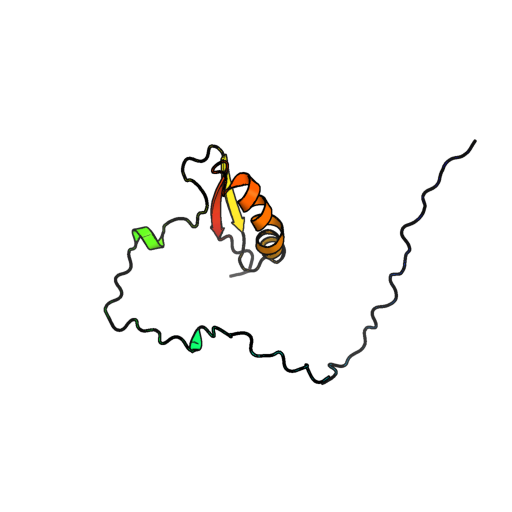.00 98.38 89 VAL A C 1
ATOM 655 O O . VAL A 1 89 ? -1.444 -9.720 4.234 1.00 98.38 89 VAL A O 1
ATOM 658 N N . LEU A 1 90 ? -1.034 -8.895 2.182 1.00 98.44 90 LEU A N 1
ATOM 659 C CA . LEU A 1 90 ? -1.913 -7.738 2.285 1.00 98.44 90 LEU A CA 1
ATOM 660 C C . LEU A 1 90 ? -3.361 -8.116 2.636 1.00 98.44 90 LEU A C 1
ATOM 662 O O . LEU A 1 90 ? -3.925 -7.407 3.468 1.00 98.44 90 LEU A O 1
ATOM 666 N N . PRO A 1 91 ? -3.974 -9.206 2.125 1.00 98.62 91 PRO A N 1
ATOM 667 C CA . PRO A 1 91 ? -5.350 -9.554 2.487 1.00 98.62 91 PRO A CA 1
ATOM 668 C C . PRO A 1 91 ? -5.538 -9.785 3.992 1.00 98.62 91 PRO A C 1
ATOM 670 O O . PRO A 1 91 ? -6.437 -9.202 4.600 1.00 98.62 91 PRO A O 1
ATOM 673 N N . ALA A 1 92 ? -4.641 -10.550 4.622 1.00 98.50 92 ALA A N 1
ATOM 674 C CA . ALA A 1 92 ? -4.699 -10.823 6.058 1.00 98.50 92 ALA A CA 1
ATOM 675 C C . ALA A 1 92 ? -4.405 -9.567 6.899 1.00 98.50 92 ALA A C 1
ATOM 677 O O . ALA A 1 92 ? -5.032 -9.332 7.937 1.00 98.50 92 ALA A O 1
ATOM 678 N N . LEU A 1 93 ? -3.459 -8.731 6.454 1.00 98.44 93 LEU A N 1
ATOM 679 C CA . LEU A 1 93 ? -3.159 -7.451 7.099 1.00 98.44 93 LEU A CA 1
ATOM 680 C C . LEU A 1 93 ? -4.353 -6.491 7.002 1.00 98.44 93 LEU A C 1
ATOM 682 O O . LEU A 1 93 ? -4.705 -5.835 7.988 1.00 98.44 93 LEU A O 1
ATOM 686 N N . LYS A 1 94 ? -4.997 -6.443 5.834 1.00 98.56 94 LYS A N 1
ATOM 687 C CA . LYS A 1 94 ? -6.171 -5.619 5.568 1.00 98.56 94 LYS A CA 1
ATOM 688 C C . LYS A 1 94 ? -7.320 -6.005 6.492 1.00 98.56 94 LYS A C 1
ATOM 690 O O . LYS A 1 94 ? -7.793 -5.146 7.231 1.00 98.56 94 LYS A O 1
ATOM 695 N N . GLU A 1 95 ? -7.692 -7.281 6.527 1.00 98.69 95 GLU A N 1
ATOM 696 C CA . GLU A 1 95 ? -8.784 -7.774 7.374 1.00 98.69 95 GLU A CA 1
ATOM 697 C C . GLU A 1 95 ? -8.535 -7.454 8.857 1.00 98.69 95 GLU A C 1
ATOM 699 O O . GLU A 1 95 ? -9.393 -6.920 9.561 1.00 98.69 95 GLU A O 1
ATOM 704 N N . LYS A 1 96 ? -7.319 -7.720 9.344 1.00 98.56 96 LYS A N 1
ATOM 705 C CA . LYS A 1 96 ? -7.005 -7.589 10.770 1.00 98.56 96 LYS A CA 1
ATOM 706 C C . LYS A 1 96 ? -6.869 -6.137 11.239 1.00 98.56 96 LYS A C 1
ATOM 708 O O . LYS A 1 96 ? -7.152 -5.847 12.409 1.00 98.56 96 LYS A O 1
ATOM 713 N N . TYR A 1 97 ? -6.431 -5.223 10.372 1.00 98.62 97 TYR A N 1
ATOM 714 C CA . TYR A 1 97 ? -6.010 -3.879 10.789 1.00 98.62 97 TYR A CA 1
ATOM 715 C C . TYR A 1 97 ? -6.607 -2.731 9.978 1.00 98.62 97 TYR A C 1
ATOM 717 O O . TYR A 1 97 ? -6.962 -1.710 10.568 1.00 98.62 97 TYR A O 1
ATOM 725 N N . VAL A 1 98 ? -6.724 -2.872 8.660 1.00 98.56 98 VAL A N 1
ATOM 726 C CA . VAL A 1 98 ? -7.248 -1.800 7.800 1.00 98.56 9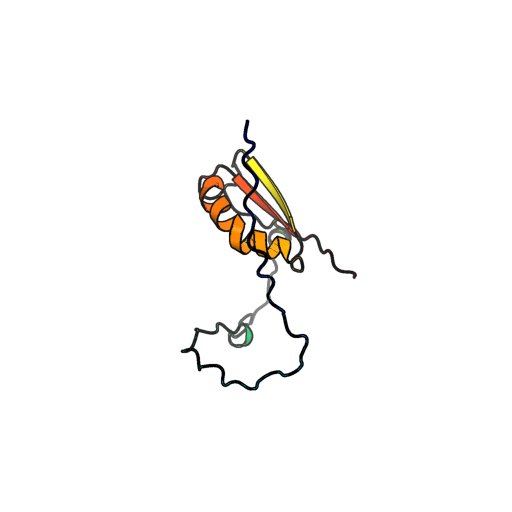8 VAL A CA 1
ATOM 727 C C . VAL A 1 98 ? -8.764 -1.724 7.930 1.00 98.56 98 VAL A C 1
ATOM 729 O O . VAL A 1 98 ? -9.310 -0.663 8.228 1.00 98.56 98 VAL A O 1
ATOM 732 N N . ASP A 1 99 ? -9.437 -2.870 7.831 1.00 98.44 99 ASP A N 1
ATOM 733 C CA . ASP A 1 99 ? -10.898 -2.966 7.906 1.00 98.44 99 ASP A CA 1
ATOM 734 C C . ASP A 1 99 ? -11.422 -2.686 9.323 1.00 98.44 99 ASP A C 1
ATOM 736 O O . ASP A 1 99 ? -12.546 -2.224 9.501 1.00 98.44 99 ASP A O 1
ATOM 740 N N . THR A 1 100 ? -10.582 -2.884 10.345 1.00 98.50 100 THR A N 1
ATOM 741 C CA . THR A 1 100 ? -10.898 -2.527 11.738 1.00 98.50 100 THR A CA 1
ATOM 742 C C . THR A 1 100 ? -10.605 -1.060 12.075 1.00 98.50 100 THR A C 1
ATOM 744 O O . THR A 1 100 ? -10.748 -0.659 13.231 1.00 98.50 100 THR A O 1
ATOM 747 N N . GLY A 1 101 ? -10.175 -0.255 11.095 1.00 98.44 101 GLY A N 1
ATOM 748 C CA . GLY A 1 101 ? -9.885 1.172 11.259 1.00 98.44 101 GLY A CA 1
ATOM 749 C C . GLY A 1 101 ? -8.619 1.479 12.064 1.00 98.44 101 GLY A C 1
ATOM 750 O O . GLY A 1 101 ? -8.405 2.623 12.456 1.00 98.44 101 GLY A O 1
ATOM 751 N N . LYS A 1 102 ? -7.778 0.474 12.335 1.00 98.69 102 LYS A N 1
ATOM 752 C CA . LYS A 1 102 ? -6.532 0.639 13.103 1.00 98.69 102 LYS A CA 1
ATOM 753 C C . LYS A 1 102 ? -5.386 1.148 12.242 1.00 98.69 102 LYS A C 1
ATOM 755 O O . LYS A 1 102 ? -4.504 1.828 12.761 1.00 98.69 102 LYS A O 1
ATOM 760 N N . VAL A 1 103 ? -5.387 0.794 10.958 1.00 98.81 103 VAL A N 1
ATOM 761 C CA . VAL A 1 103 ? -4.326 1.124 10.007 1.00 98.81 103 VAL A CA 1
ATOM 762 C C . VAL A 1 103 ? -4.911 1.772 8.757 1.00 98.81 103 VAL A C 1
ATOM 764 O O . VAL A 1 103 ? -5.910 1.317 8.207 1.00 98.81 103 VAL A O 1
ATOM 767 N N . PHE A 1 104 ? -4.234 2.812 8.295 1.00 98.75 104 PHE A N 1
ATOM 768 C CA . PHE A 1 104 ? -4.389 3.417 6.980 1.00 98.75 104 PHE A CA 1
ATOM 769 C C . PHE A 1 104 ? -3.161 3.090 6.136 1.00 98.75 104 PHE A C 1
ATOM 771 O O . PHE A 1 104 ? -2.040 3.188 6.642 1.00 98.75 104 PHE A O 1
ATOM 778 N N . ILE A 1 105 ? -3.354 2.722 4.870 1.00 98.62 105 ILE A N 1
ATOM 779 C CA . ILE A 1 105 ? -2.248 2.427 3.952 1.00 98.62 105 ILE A CA 1
ATOM 780 C C . ILE A 1 105 ? -2.322 3.353 2.745 1.00 98.62 105 ILE A C 1
ATOM 782 O O . ILE A 1 105 ? -3.380 3.495 2.136 1.00 98.62 105 ILE A O 1
ATOM 786 N N . GLU A 1 106 ? -1.190 3.954 2.398 1.00 98.44 106 GLU A N 1
ATOM 787 C CA . GLU A 1 106 ? -0.972 4.712 1.170 1.00 98.44 106 GLU A CA 1
ATOM 788 C C . GLU A 1 106 ? 0.055 3.986 0.298 1.00 98.44 106 GLU A C 1
ATOM 790 O O . GLU A 1 106 ? 1.172 3.735 0.741 1.00 98.44 106 GLU A O 1
ATOM 795 N N . PHE A 1 107 ? -0.311 3.678 -0.942 1.00 98.00 107 PHE A N 1
ATOM 796 C CA . PHE A 1 107 ? 0.576 3.121 -1.955 1.00 98.00 107 PHE A CA 1
ATOM 797 C C . PHE A 1 107 ? 1.240 4.243 -2.762 1.00 98.00 107 PHE A C 1
ATOM 799 O O . PHE A 1 107 ? 0.574 5.172 -3.234 1.00 98.00 107 PHE A O 1
ATOM 806 N N . ARG A 1 108 ? 2.551 4.121 -2.969 1.00 97.19 108 ARG A N 1
ATOM 807 C CA . ARG A 1 108 ? 3.371 5.002 -3.797 1.00 97.19 108 ARG A CA 1
ATOM 808 C C . ARG A 1 108 ? 4.190 4.173 -4.772 1.00 97.19 108 ARG A C 1
ATOM 810 O O . ARG A 1 108 ? 4.984 3.325 -4.372 1.00 97.19 108 ARG A O 1
ATOM 817 N N . GLU A 1 109 ? 4.018 4.476 -6.051 1.00 94.44 109 GLU A N 1
ATOM 818 C CA . GLU A 1 109 ? 4.799 3.845 -7.108 1.00 94.44 109 GLU A CA 1
ATOM 819 C C . GLU A 1 109 ? 6.291 4.167 -6.936 1.00 94.44 109 GLU A C 1
ATOM 821 O O . GLU A 1 109 ? 6.676 5.323 -6.734 1.00 94.44 109 GLU A O 1
ATOM 826 N N . PHE A 1 110 ? 7.122 3.133 -7.032 1.00 95.75 110 PHE A N 1
ATOM 827 C CA . PHE A 1 110 ? 8.575 3.219 -6.988 1.00 95.75 110 PHE A CA 1
ATOM 828 C C . PHE A 1 110 ? 9.166 2.302 -8.065 1.00 95.75 110 PHE A C 1
ATOM 830 O O . PHE A 1 110 ? 9.490 1.149 -7.775 1.00 95.75 110 PHE A O 1
ATOM 837 N N . PRO A 1 111 ? 9.287 2.774 -9.318 1.00 92.94 111 PRO A N 1
ATOM 838 C CA . PRO A 1 111 ? 9.810 1.966 -10.410 1.00 92.94 111 PRO A CA 1
ATOM 839 C C . PRO A 1 111 ? 11.255 1.554 -10.130 1.00 92.94 111 PRO A C 1
ATOM 841 O O . PRO A 1 111 ? 12.087 2.386 -9.769 1.00 92.94 111 PRO A O 1
ATOM 844 N N . LEU A 1 112 ? 11.542 0.263 -10.287 1.00 91.50 112 LEU A N 1
ATOM 845 C CA . LEU A 1 112 ? 12.882 -0.301 -10.090 1.00 91.50 112 LEU A CA 1
ATOM 846 C C . LEU A 1 112 ? 13.577 -0.675 -11.402 1.00 91.50 112 LEU A C 1
ATOM 848 O O . LEU A 1 112 ? 14.741 -1.067 -11.382 1.00 91.50 112 LEU A O 1
ATOM 852 N N . ASN A 1 113 ? 12.866 -0.605 -12.525 1.00 84.19 113 ASN A N 1
ATOM 853 C CA . ASN A 1 113 ? 13.424 -0.882 -13.839 1.00 84.19 113 ASN A CA 1
ATOM 854 C C . ASN A 1 113 ? 14.240 0.305 -14.359 1.00 84.19 113 ASN A C 1
ATOM 856 O O . ASN A 1 113 ? 13.946 1.459 -14.039 1.00 84.19 113 ASN A O 1
ATOM 860 N N . ASP A 1 114 ? 15.230 -0.002 -15.198 1.00 79.44 114 ASP A N 1
ATOM 861 C CA . ASP A 1 114 ? 15.931 1.011 -15.981 1.00 79.44 114 ASP A CA 1
ATOM 862 C C . ASP A 1 114 ? 14.926 1.801 -16.852 1.00 79.44 114 ASP A C 1
ATOM 864 O O . ASP A 1 114 ? 13.890 1.238 -17.248 1.00 79.44 114 ASP A O 1
ATOM 868 N N . PRO A 1 115 ? 15.192 3.100 -17.094 1.00 69.69 115 PRO A N 1
ATOM 869 C CA . PRO A 1 115 ? 14.348 3.958 -17.923 1.00 69.69 115 PRO A CA 1
ATOM 870 C C . PRO A 1 115 ? 14.298 3.530 -19.394 1.00 69.69 115 PRO A C 1
ATOM 872 O O . PRO A 1 115 ? 15.290 2.954 -19.898 1.00 69.69 115 PRO A O 1
#

Radius of gyration: 24.13 Å; chains: 1; bounding box: 44×56×55 Å